Protein AF-A0A2N2GVB6-F1 (afdb_monomer_lite)

Sequence (73 aa):
MVPLKDYRGALPGLTPQQVLEWSVLDTFDALSPEHDHPQYLTTMKKWCEEAGLVDIDVQRGGNGIEVRARTRG

pLDDT: mean 89.53, std 7.39, range [61.34, 97.38]

Structure (mmCIF, N/CA/C/O backbone):
data_AF-A0A2N2GVB6-F1
#
_entry.id   AF-A0A2N2GVB6-F1
#
loop_
_atom_site.group_PDB
_atom_site.id
_atom_site.type_symbol
_atom_site.label_atom_id
_atom_site.label_alt_id
_atom_site.label_comp_id
_atom_site.label_asym_id
_atom_site.label_entity_id
_atom_site.label_seq_id
_atom_site.pdbx_PDB_ins_code
_atom_site.Cartn_x
_atom_site.Cartn_y
_atom_site.Cartn_z
_atom_site.occupancy
_atom_site.B_iso_or_equiv
_atom_site.auth_seq_id
_atom_site.auth_comp_id
_atom_site.auth_asym_id
_atom_site.auth_atom_id
_atom_site.pdbx_PDB_model_num
ATOM 1 N N . MET A 1 1 ? 13.424 -3.647 -3.722 1.00 61.34 1 MET A N 1
ATOM 2 C CA . MET A 1 1 ? 12.354 -4.435 -4.367 1.00 61.34 1 MET A CA 1
ATOM 3 C C . MET A 1 1 ? 12.847 -4.824 -5.749 1.00 61.34 1 MET A C 1
ATOM 5 O O . MET A 1 1 ? 13.399 -3.963 -6.421 1.00 61.34 1 MET A O 1
ATOM 9 N N . VAL A 1 2 ? 12.718 -6.092 -6.136 1.00 70.12 2 VAL A N 1
ATOM 10 C CA . VAL A 1 2 ? 12.993 -6.553 -7.506 1.00 70.12 2 VAL A CA 1
ATOM 11 C C . VAL A 1 2 ? 11.634 -6.908 -8.112 1.00 70.12 2 VAL A C 1
ATOM 13 O O . VAL A 1 2 ? 10.959 -7.759 -7.532 1.00 70.12 2 VAL A O 1
ATOM 16 N N . PRO A 1 3 ? 11.179 -6.228 -9.177 1.00 72.69 3 PRO A N 1
ATOM 17 C CA . PRO A 1 3 ? 9.892 -6.531 -9.790 1.00 72.69 3 PRO A CA 1
ATOM 18 C C . PRO A 1 3 ? 9.941 -7.902 -10.480 1.00 72.69 3 PRO A C 1
ATOM 20 O O . PRO A 1 3 ? 10.955 -8.264 -11.075 1.00 72.69 3 PRO A O 1
ATOM 23 N N . LEU A 1 4 ? 8.852 -8.669 -10.387 1.00 78.00 4 LEU A N 1
ATOM 24 C CA . LEU A 1 4 ? 8.716 -9.965 -11.061 1.00 78.00 4 LEU A CA 1
ATOM 25 C C . LEU A 1 4 ? 8.594 -9.778 -12.578 1.00 78.00 4 LEU A C 1
ATOM 27 O O . LEU A 1 4 ? 9.103 -10.587 -13.352 1.00 78.00 4 LEU A O 1
ATOM 31 N N . LYS A 1 5 ? 7.924 -8.702 -12.996 1.00 81.00 5 LYS A N 1
ATOM 32 C CA . LYS A 1 5 ? 7.857 -8.283 -14.394 1.00 81.00 5 LYS A CA 1
ATOM 33 C C . LYS A 1 5 ? 9.007 -7.330 -14.682 1.00 81.00 5 LYS A C 1
ATOM 35 O O . LYS A 1 5 ? 9.075 -6.261 -14.091 1.00 81.00 5 LYS A O 1
ATOM 40 N N . ASP A 1 6 ? 9.907 -7.732 -15.574 1.00 83.00 6 ASP A N 1
ATOM 41 C CA . ASP A 1 6 ? 11.081 -6.955 -15.970 1.00 83.00 6 ASP A CA 1
ATOM 42 C C . ASP A 1 6 ? 10.989 -6.577 -17.447 1.00 83.00 6 ASP A C 1
ATOM 44 O O . ASP A 1 6 ? 10.950 -7.439 -18.326 1.00 83.00 6 ASP A O 1
ATOM 48 N N . TYR A 1 7 ? 10.965 -5.273 -17.709 1.00 84.50 7 TYR A N 1
ATOM 49 C CA . TYR A 1 7 ? 10.790 -4.715 -19.047 1.00 84.50 7 TYR A CA 1
ATOM 50 C C . TYR A 1 7 ? 12.058 -4.083 -19.630 1.00 84.50 7 TYR A C 1
ATOM 52 O O . TYR A 1 7 ? 11.994 -3.360 -20.632 1.00 84.50 7 TYR A O 1
ATOM 60 N N . ARG A 1 8 ? 13.231 -4.328 -19.033 1.00 83.12 8 ARG A N 1
ATOM 61 C CA . ARG A 1 8 ? 14.501 -3.797 -19.549 1.00 83.12 8 ARG A CA 1
ATOM 62 C C . ARG A 1 8 ? 14.727 -4.236 -20.998 1.00 83.12 8 ARG A C 1
ATOM 64 O O . ARG A 1 8 ? 14.814 -5.419 -21.301 1.00 83.12 8 ARG A O 1
ATOM 71 N N . GLY A 1 9 ? 14.824 -3.256 -21.897 1.00 83.12 9 GLY A N 1
ATOM 72 C CA . GLY A 1 9 ? 15.007 -3.477 -23.336 1.00 83.12 9 GLY A CA 1
ATOM 73 C C . GLY A 1 9 ? 1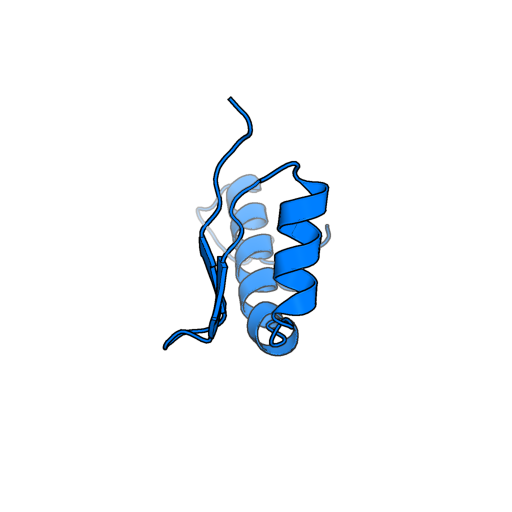3.744 -3.891 -24.103 1.00 83.12 9 GLY A C 1
ATOM 74 O O . GLY A 1 9 ? 13.803 -3.979 -25.325 1.00 83.12 9 GLY A O 1
ATOM 75 N N . ALA A 1 10 ? 12.610 -4.101 -23.426 1.00 86.19 10 ALA A N 1
ATOM 76 C CA . ALA A 1 10 ? 11.349 -4.513 -24.047 1.00 86.19 10 ALA A CA 1
ATOM 77 C C . ALA A 1 10 ? 10.418 -3.334 -24.395 1.00 86.19 10 ALA A C 1
ATOM 79 O O . ALA A 1 10 ? 9.569 -3.469 -25.273 1.00 86.19 10 ALA A O 1
ATOM 80 N N . LEU A 1 11 ? 10.578 -2.180 -23.730 1.00 87.19 11 LEU A N 1
ATOM 81 C CA . LEU A 1 11 ? 9.737 -0.988 -23.912 1.00 87.19 11 LEU A CA 1
ATOM 82 C C . LEU A 1 11 ? 10.543 0.176 -24.524 1.00 87.19 11 LEU A C 1
ATOM 84 O O . LEU A 1 11 ? 11.146 0.963 -23.787 1.00 87.19 11 LEU A O 1
ATOM 88 N N . PRO A 1 12 ? 10.599 0.295 -25.866 1.00 85.12 12 PRO A N 1
ATOM 89 C CA . PRO A 1 12 ? 11.304 1.392 -26.521 1.00 85.12 12 PRO A CA 1
ATOM 90 C C . PRO A 1 12 ? 10.608 2.734 -26.255 1.00 85.12 12 PRO A C 1
ATOM 92 O O . PRO A 1 12 ? 9.384 2.820 -26.217 1.00 85.12 12 PRO A O 1
ATOM 95 N N . GLY A 1 13 ? 11.397 3.798 -26.094 1.00 90.25 13 GLY A N 1
ATOM 96 C CA . GLY A 1 13 ? 10.888 5.154 -25.848 1.00 90.25 13 GLY A CA 1
ATOM 97 C C . GLY A 1 13 ? 10.640 5.498 -24.375 1.00 90.25 13 GLY A C 1
ATOM 98 O O . GLY A 1 13 ? 10.373 6.660 -24.079 1.00 90.25 13 GLY A O 1
ATOM 99 N N . LEU A 1 14 ? 10.788 4.540 -23.453 1.00 91.81 14 LEU A N 1
ATOM 100 C CA . LEU A 1 14 ? 10.784 4.806 -22.014 1.00 91.81 14 LEU A CA 1
ATOM 101 C C . LEU A 1 14 ? 12.203 4.985 -21.473 1.00 91.81 14 LEU A C 1
ATOM 103 O O . LEU A 1 14 ? 13.144 4.287 -21.858 1.00 91.81 14 LEU A O 1
ATOM 107 N N . THR A 1 15 ? 12.349 5.916 -20.536 1.00 94.25 15 THR A N 1
ATOM 108 C CA . THR A 1 15 ? 13.577 6.046 -19.747 1.00 94.25 15 THR A CA 1
ATOM 109 C C . THR A 1 15 ? 13.745 4.844 -18.808 1.00 94.25 15 THR A C 1
ATOM 111 O O . THR A 1 15 ? 12.753 4.220 -18.424 1.00 94.25 15 THR A O 1
ATOM 114 N N . PRO A 1 16 ? 14.974 4.535 -18.352 1.00 91.50 16 PRO A N 1
ATOM 115 C CA . PRO A 1 16 ? 15.194 3.464 -17.378 1.00 91.50 16 PRO A CA 1
ATOM 116 C C . PRO A 1 16 ? 14.350 3.602 -16.101 1.00 91.50 16 PRO A C 1
ATOM 118 O O . PRO A 1 16 ? 13.903 2.600 -15.550 1.00 91.50 16 PRO A O 1
ATOM 121 N N . GLN A 1 17 ? 14.096 4.838 -15.657 1.00 93.31 17 GLN A N 1
ATOM 122 C CA . GLN A 1 17 ? 13.255 5.117 -14.494 1.00 93.31 17 GLN A CA 1
ATOM 123 C C . GLN A 1 17 ? 11.790 4.734 -14.743 1.00 93.31 17 GLN A C 1
ATOM 125 O O . GLN A 1 17 ? 11.195 4.039 -13.927 1.00 93.31 17 GLN A O 1
ATOM 130 N N . GLN A 1 18 ? 11.228 5.111 -15.893 1.00 94.06 18 GLN A N 1
ATOM 131 C CA . GLN A 1 18 ? 9.857 4.739 -16.259 1.00 94.06 18 GLN A CA 1
ATOM 132 C C . GLN A 1 18 ? 9.707 3.224 -16.426 1.00 94.06 18 GLN A C 1
ATOM 134 O O . GLN A 1 18 ? 8.714 2.650 -15.988 1.00 94.06 18 GLN A O 1
ATOM 139 N N . VAL A 1 19 ? 10.715 2.557 -17.000 1.00 93.56 19 VAL A N 1
ATOM 140 C CA . VAL A 1 19 ? 10.749 1.089 -17.090 1.00 93.56 19 VAL A CA 1
ATOM 141 C C . VAL A 1 19 ? 10.684 0.461 -15.696 1.00 93.56 19 VAL A C 1
ATOM 143 O O . VAL A 1 19 ? 9.944 -0.502 -15.505 1.00 93.56 19 VAL A O 1
ATOM 146 N N . LEU A 1 20 ? 11.409 1.007 -14.713 1.00 91.81 20 LEU A N 1
ATOM 147 C CA . LEU A 1 20 ? 11.361 0.533 -13.329 1.00 91.81 20 LEU A CA 1
ATOM 148 C C . LEU A 1 20 ? 9.987 0.772 -12.687 1.00 91.81 20 LEU A C 1
ATOM 150 O O . LEU A 1 20 ? 9.434 -0.150 -12.092 1.00 91.81 20 LEU A O 1
ATOM 154 N N . GLU A 1 21 ? 9.431 1.974 -12.819 1.00 93.44 21 GLU A N 1
ATOM 155 C CA . GLU A 1 21 ? 8.113 2.329 -12.273 1.00 93.44 21 GLU A CA 1
ATOM 156 C C . GLU A 1 21 ? 7.016 1.401 -12.802 1.00 93.44 21 GLU A C 1
ATOM 158 O O . GLU A 1 21 ? 6.232 0.861 -12.024 1.00 93.44 21 GLU A O 1
ATOM 163 N N . TRP A 1 22 ? 7.011 1.144 -14.110 1.00 94.06 22 TRP A N 1
ATOM 164 C CA . TRP A 1 22 ? 6.044 0.250 -14.748 1.00 94.06 22 TRP A CA 1
ATOM 165 C C . TRP A 1 22 ? 6.248 -1.203 -14.327 1.00 94.06 22 TRP A C 1
ATOM 167 O O . TRP A 1 22 ? 5.288 -1.902 -14.023 1.00 94.06 22 TRP A O 1
ATOM 177 N N . SER A 1 23 ? 7.503 -1.648 -14.241 1.00 93.44 23 SER A N 1
ATOM 178 C CA . SER A 1 23 ? 7.845 -2.988 -13.752 1.00 93.44 23 SER A CA 1
ATOM 179 C C . SER A 1 23 ? 7.319 -3.217 -12.326 1.00 93.44 23 SER A C 1
ATOM 181 O O . SER A 1 23 ? 6.800 -4.291 -12.013 1.00 93.44 23 SER A O 1
ATOM 183 N N . VAL A 1 24 ? 7.417 -2.205 -11.455 1.00 92.25 24 VAL A N 1
ATOM 184 C CA . VAL A 1 24 ? 6.886 -2.249 -10.084 1.00 92.25 24 VAL A CA 1
ATOM 185 C C . VAL A 1 24 ? 5.358 -2.278 -10.077 1.00 92.25 24 VAL A C 1
ATOM 187 O O . VAL A 1 24 ? 4.794 -3.153 -9.420 1.00 92.25 24 VAL A O 1
ATOM 190 N N . LEU A 1 25 ? 4.697 -1.377 -10.813 1.00 93.38 25 LEU A N 1
ATOM 191 C CA . LEU A 1 25 ? 3.231 -1.311 -10.885 1.00 93.38 25 LEU A CA 1
ATOM 192 C C . LEU A 1 25 ? 2.633 -2.614 -11.411 1.00 93.38 25 LEU A C 1
ATOM 194 O O . LEU A 1 25 ? 1.772 -3.202 -10.767 1.00 93.38 25 LEU A O 1
ATOM 198 N N . ASP A 1 26 ? 3.167 -3.143 -12.506 1.00 91.88 26 ASP A N 1
ATOM 199 C CA . ASP A 1 26 ? 2.635 -4.369 -13.088 1.00 91.88 26 ASP A CA 1
ATOM 200 C C . ASP A 1 26 ? 2.915 -5.605 -12.224 1.00 91.88 26 ASP A C 1
ATOM 202 O O . ASP A 1 26 ? 2.178 -6.593 -12.302 1.00 91.88 26 ASP A O 1
ATOM 206 N N . THR A 1 27 ? 4.004 -5.589 -11.445 1.00 91.06 27 THR A N 1
ATOM 207 C CA . THR A 1 27 ? 4.283 -6.633 -10.448 1.00 91.06 27 THR A CA 1
ATOM 208 C C . THR A 1 27 ? 3.268 -6.563 -9.316 1.00 91.06 27 THR A C 1
ATOM 210 O O . THR A 1 27 ? 2.768 -7.601 -8.888 1.00 91.06 27 THR A O 1
ATOM 213 N N . PHE A 1 28 ? 2.944 -5.357 -8.850 1.00 89.94 28 PHE A N 1
ATOM 214 C CA . PHE A 1 28 ? 1.896 -5.154 -7.860 1.00 89.94 28 PHE A CA 1
ATOM 215 C C . PHE A 1 28 ? 0.542 -5.634 -8.391 1.00 89.94 28 PHE A C 1
ATOM 217 O O . PHE A 1 28 ? -0.088 -6.459 -7.741 1.00 89.94 28 PHE A O 1
ATOM 224 N N . ASP A 1 29 ? 0.137 -5.225 -9.593 1.00 91.38 29 ASP A N 1
ATOM 225 C CA . ASP A 1 29 ? -1.139 -5.632 -10.196 1.00 91.38 29 ASP A CA 1
ATOM 226 C C . ASP A 1 29 ? -1.235 -7.144 -10.427 1.00 91.38 29 ASP A C 1
ATOM 228 O O . ASP A 1 29 ? -2.308 -7.729 -10.309 1.00 91.38 29 ASP A O 1
ATOM 232 N N . ALA A 1 30 ? -0.114 -7.802 -10.736 1.00 90.25 30 ALA A N 1
ATOM 233 C CA . ALA A 1 30 ? -0.085 -9.252 -10.903 1.00 90.25 30 ALA A CA 1
ATOM 234 C C . ALA A 1 30 ? -0.292 -10.014 -9.583 1.00 90.25 30 ALA A C 1
ATOM 236 O O . ALA A 1 30 ? -0.802 -11.131 -9.609 1.00 90.25 30 ALA A O 1
ATOM 237 N N . LEU A 1 31 ? 0.122 -9.435 -8.452 1.00 89.56 31 LEU A N 1
ATOM 238 C CA . LEU A 1 31 ? 0.119 -10.093 -7.141 1.00 89.56 31 LEU A CA 1
ATOM 239 C C . LEU A 1 31 ? -0.998 -9.599 -6.216 1.00 89.56 31 LEU A C 1
ATOM 241 O O . LEU A 1 31 ? -1.347 -10.285 -5.255 1.00 89.56 31 LEU A O 1
ATOM 245 N N . SER A 1 32 ? -1.571 -8.427 -6.487 1.00 88.25 32 SER A N 1
ATOM 246 C CA . SER A 1 32 ? -2.601 -7.832 -5.642 1.00 88.25 32 SER A CA 1
ATOM 247 C C . SER A 1 32 ? -3.827 -8.733 -5.470 1.00 88.25 32 SER A C 1
ATOM 249 O O . SER A 1 32 ? -4.253 -8.846 -4.328 1.00 88.25 32 SER A O 1
ATOM 251 N N . PRO A 1 33 ? -4.345 -9.482 -6.469 1.00 86.19 33 PRO A N 1
ATOM 252 C CA . PRO A 1 33 ? -5.519 -10.331 -6.249 1.00 86.19 33 PRO A CA 1
ATOM 253 C C . PRO A 1 33 ? -5.255 -11.507 -5.302 1.00 86.19 33 PRO A C 1
ATOM 255 O O . PRO A 1 33 ? -6.152 -11.925 -4.574 1.00 86.19 33 PRO A O 1
ATOM 258 N N . GLU A 1 34 ? -4.035 -12.055 -5.309 1.00 87.50 34 GLU A N 1
ATOM 259 C CA . GLU A 1 34 ? -3.655 -13.148 -4.408 1.00 87.50 34 GLU A CA 1
ATOM 260 C C . GLU A 1 34 ? -3.500 -12.651 -2.970 1.00 87.50 34 GLU A C 1
ATOM 262 O O . GLU A 1 34 ? -3.830 -13.377 -2.037 1.00 87.50 34 GLU A O 1
ATOM 267 N N . HIS A 1 35 ? -3.032 -11.413 -2.796 1.00 84.31 35 HIS A N 1
ATOM 268 C CA . HIS A 1 35 ? -2.747 -10.828 -1.488 1.00 84.31 35 HIS A CA 1
ATOM 269 C C . HIS A 1 35 ? -3.820 -9.870 -0.963 1.00 84.31 35 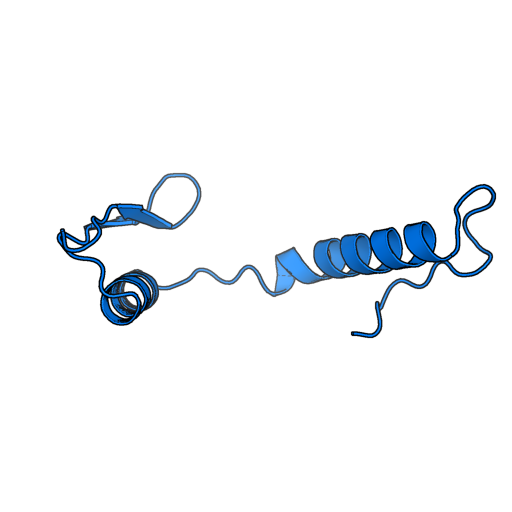HIS A C 1
ATOM 271 O O . HIS A 1 35 ? -3.708 -9.408 0.177 1.00 84.31 35 HIS A O 1
ATOM 277 N N . ASP A 1 36 ? -4.870 -9.594 -1.739 1.00 79.50 36 ASP A N 1
ATOM 278 C CA . ASP A 1 36 ? -6.044 -8.825 -1.319 1.00 79.50 36 ASP A CA 1
ATOM 279 C C . ASP A 1 36 ? -6.951 -9.691 -0.434 1.00 79.50 36 ASP A C 1
ATOM 281 O O . ASP A 1 36 ? -8.072 -10.085 -0.763 1.00 79.50 36 ASP A O 1
ATOM 285 N N . HIS A 1 37 ? -6.396 -10.077 0.712 1.00 79.56 37 HIS A N 1
ATOM 286 C CA . HIS A 1 37 ? -7.084 -10.893 1.688 1.00 79.56 37 HIS A CA 1
ATOM 287 C C . HIS A 1 37 ? -8.060 -10.030 2.491 1.00 79.56 37 HIS A C 1
ATOM 289 O O . HIS A 1 37 ? -7.654 -8.990 3.031 1.00 79.56 37 HIS A O 1
ATOM 295 N N . PRO A 1 38 ? -9.312 -10.494 2.682 1.00 73.50 38 PRO A N 1
ATOM 296 C CA . PRO A 1 38 ? -10.266 -9.817 3.541 1.00 73.50 38 PRO A CA 1
ATOM 297 C C . PRO A 1 38 ? -9.672 -9.602 4.929 1.00 73.50 38 PRO A C 1
ATOM 299 O O . PRO A 1 38 ? -9.367 -10.548 5.657 1.00 73.50 38 PRO A O 1
ATOM 302 N N . GLN A 1 39 ? -9.524 -8.341 5.309 1.00 81.94 39 GLN A N 1
ATOM 303 C CA . GLN A 1 39 ? -9.099 -7.995 6.655 1.00 81.94 39 GLN A CA 1
ATOM 304 C C . GLN A 1 39 ? -10.255 -8.220 7.636 1.00 81.94 39 GLN A C 1
ATOM 306 O O . GLN A 1 39 ? -11.432 -8.244 7.260 1.00 81.94 39 GLN A O 1
ATOM 311 N N . TYR A 1 40 ? -9.937 -8.408 8.914 1.00 90.56 40 TYR A N 1
ATOM 312 C CA . TYR A 1 40 ? -10.951 -8.494 9.962 1.00 90.56 40 TYR A CA 1
ATOM 313 C C . TYR A 1 40 ? -11.281 -7.096 10.489 1.00 90.56 40 TYR A C 1
ATOM 315 O O . TYR A 1 40 ? -10.401 -6.242 10.604 1.00 90.56 40 TYR A O 1
ATOM 323 N N . LEU A 1 41 ? -12.541 -6.873 10.878 1.00 93.62 41 LEU A N 1
ATOM 324 C CA . LEU A 1 41 ? -12.964 -5.613 11.510 1.00 93.62 41 LEU A CA 1
ATOM 325 C C . LEU A 1 41 ? -12.121 -5.306 12.759 1.00 93.62 41 LEU A C 1
ATOM 327 O O . LEU A 1 41 ? -11.780 -4.159 13.024 1.00 93.62 41 LEU A O 1
ATOM 331 N N . THR A 1 42 ? -11.736 -6.347 13.500 1.00 94.00 42 THR A N 1
ATOM 332 C CA . THR A 1 42 ? -10.863 -6.248 14.674 1.00 94.00 42 THR A CA 1
ATOM 333 C C . THR A 1 42 ? -9.456 -5.776 14.321 1.00 94.00 42 THR A C 1
ATOM 335 O O . THR A 1 42 ? -8.911 -4.947 15.043 1.00 94.00 42 THR A O 1
ATOM 338 N N . THR A 1 43 ? -8.884 -6.245 13.206 1.00 94.44 43 THR A N 1
ATOM 339 C CA . THR A 1 43 ? -7.582 -5.775 12.706 1.00 94.44 43 THR A CA 1
ATOM 340 C C . THR A 1 43 ? -7.640 -4.286 12.380 1.00 94.44 43 THR A C 1
ATOM 342 O O . THR A 1 43 ? -6.792 -3.527 12.838 1.00 94.44 43 THR A O 1
ATOM 345 N N . MET A 1 44 ? -8.682 -3.856 11.664 1.00 94.38 44 MET A N 1
ATOM 346 C CA . MET A 1 44 ? -8.865 -2.447 11.302 1.00 94.38 44 MET A CA 1
ATOM 347 C C . MET A 1 44 ? -9.046 -1.557 12.529 1.00 94.38 44 MET A C 1
ATOM 349 O O . MET A 1 44 ? -8.396 -0.521 12.643 1.00 94.38 44 MET A O 1
ATOM 353 N N . LYS A 1 45 ? -9.864 -1.995 13.492 1.00 95.19 45 LYS A N 1
ATOM 354 C CA . LYS A 1 45 ? -10.038 -1.281 14.759 1.00 95.19 45 LYS A CA 1
ATOM 355 C C . LYS A 1 45 ? -8.712 -1.131 15.508 1.00 95.19 45 LYS A C 1
ATOM 357 O O . LYS A 1 45 ? -8.388 -0.028 15.937 1.00 95.19 45 LYS A O 1
ATOM 362 N N . LYS A 1 46 ? -7.934 -2.213 15.608 1.00 95.88 46 LYS A N 1
ATOM 363 C CA . LYS A 1 46 ? -6.621 -2.210 16.263 1.00 95.88 46 LYS A CA 1
ATOM 364 C C . LYS A 1 46 ? -5.666 -1.204 15.613 1.00 95.88 46 LYS A C 1
ATOM 366 O O . LYS A 1 46 ? -5.035 -0.435 16.326 1.00 95.88 46 LYS A O 1
ATOM 371 N N . TRP A 1 47 ? -5.582 -1.165 14.283 1.00 95.69 47 TRP A N 1
ATOM 372 C CA . TRP A 1 47 ? -4.728 -0.194 13.588 1.00 95.69 47 TRP A CA 1
ATOM 373 C C . TRP A 1 47 ? -5.139 1.253 13.860 1.00 95.69 47 TRP A C 1
ATOM 375 O O . TRP A 1 47 ? -4.278 2.114 14.024 1.00 95.69 47 TRP A O 1
ATOM 385 N N . CYS A 1 48 ? -6.440 1.534 13.959 1.00 96.06 48 CYS A N 1
ATOM 386 C CA . CYS A 1 48 ? -6.911 2.865 14.336 1.00 96.06 48 CYS A CA 1
ATOM 387 C C . CYS A 1 48 ? -6.534 3.237 15.775 1.00 96.06 48 CYS A C 1
ATOM 389 O O . CYS A 1 48 ? -6.122 4.370 16.017 1.00 96.06 48 CYS A O 1
ATOM 391 N N . GLU A 1 49 ? -6.632 2.293 16.712 1.00 96.00 49 GLU A N 1
ATOM 392 C CA . GLU A 1 49 ? -6.194 2.487 18.100 1.00 96.00 49 GLU A CA 1
ATOM 393 C C . GLU A 1 49 ? -4.677 2.735 18.179 1.00 96.00 49 GLU A C 1
ATOM 395 O O . GLU A 1 49 ? -4.241 3.676 18.843 1.00 96.00 49 GLU A O 1
ATOM 400 N N . GLU A 1 50 ? -3.871 1.950 17.455 1.00 97.31 50 GLU A N 1
ATOM 401 C CA . GLU A 1 50 ? -2.407 2.102 17.371 1.00 97.31 50 GLU A CA 1
ATOM 402 C C . GLU A 1 50 ? -1.988 3.435 16.733 1.00 97.31 50 GLU A C 1
ATOM 404 O O . GLU A 1 50 ? -0.983 4.023 17.128 1.00 97.31 50 GLU A O 1
ATOM 409 N N . ALA A 1 51 ? -2.785 3.952 15.795 1.00 95.94 51 ALA A N 1
ATOM 410 C CA . ALA A 1 51 ? -2.596 5.269 15.193 1.00 95.94 51 ALA A CA 1
ATOM 411 C C . ALA A 1 51 ? -3.052 6.438 16.095 1.00 95.94 51 ALA A C 1
ATOM 413 O O . ALA A 1 51 ? -2.957 7.597 15.691 1.00 95.94 51 ALA A O 1
ATOM 414 N N . GLY A 1 52 ? -3.559 6.165 17.304 1.00 96.62 52 GLY A N 1
ATOM 415 C CA . GLY A 1 52 ? -4.026 7.189 18.244 1.00 96.62 52 GLY A CA 1
ATOM 416 C C . GLY A 1 52 ? -5.358 7.838 17.857 1.00 96.62 52 GLY A C 1
ATOM 417 O O . GLY A 1 52 ? -5.684 8.920 18.358 1.00 96.62 52 GLY A O 1
ATOM 418 N N . LEU A 1 53 ? -6.124 7.199 16.969 1.00 97.19 53 LEU A N 1
ATOM 419 C CA . LEU A 1 53 ? -7.453 7.661 16.588 1.00 97.19 53 LEU A CA 1
ATOM 420 C C . LEU A 1 53 ? -8.470 7.348 17.695 1.00 97.19 53 LEU A C 1
ATOM 422 O O . LEU A 1 53 ? -8.312 6.425 18.493 1.00 97.19 53 LEU A O 1
ATOM 426 N N . VAL A 1 54 ? -9.533 8.142 17.745 1.00 96.19 54 VAL A N 1
ATOM 427 C CA . VAL A 1 54 ? -10.643 8.030 18.698 1.00 96.19 54 VAL A CA 1
ATOM 428 C C . VAL A 1 54 ? -11.976 7.985 17.958 1.00 96.19 54 VAL A C 1
ATOM 430 O O . VAL A 1 54 ? -12.031 8.253 16.759 1.00 96.19 54 VAL A O 1
ATOM 433 N N . ASP A 1 55 ? -13.048 7.630 18.671 1.00 96.75 55 ASP A N 1
ATOM 434 C CA . ASP A 1 55 ? -14.401 7.494 18.109 1.00 96.75 55 ASP A CA 1
ATOM 435 C C . ASP A 1 55 ? -14.438 6.569 16.880 1.00 96.75 55 ASP A C 1
ATOM 437 O O . ASP A 1 55 ? -14.955 6.924 15.823 1.00 96.75 55 ASP A O 1
ATOM 441 N N . ILE A 1 56 ? -13.816 5.394 17.024 1.00 97.38 56 ILE A N 1
ATOM 442 C CA . ILE A 1 56 ? -13.582 4.443 15.935 1.00 97.38 56 ILE A CA 1
ATOM 443 C C . ILE A 1 56 ? -14.842 3.605 15.681 1.00 97.38 56 ILE A C 1
ATOM 445 O O . ILE A 1 56 ? -15.259 2.824 16.540 1.00 97.38 56 ILE A O 1
ATOM 449 N N . ASP A 1 57 ? 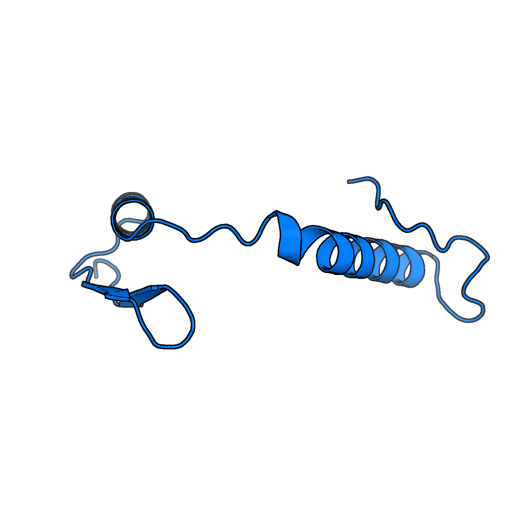-15.383 3.715 14.472 1.00 96.94 57 ASP 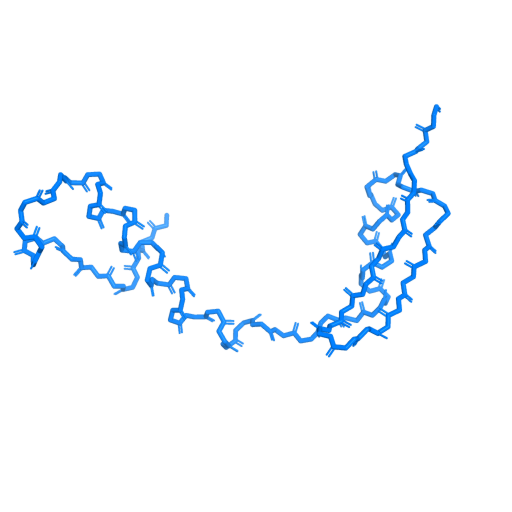A N 1
ATOM 450 C CA . ASP A 1 57 ? -16.453 2.888 13.918 1.00 96.94 57 ASP A CA 1
ATOM 451 C C . ASP A 1 57 ? -15.919 2.072 12.732 1.00 96.94 57 ASP A C 1
ATOM 453 O O . ASP A 1 57 ? -15.292 2.616 11.818 1.00 96.94 57 ASP A O 1
ATOM 457 N N . VAL A 1 58 ? -16.135 0.756 12.767 1.00 95.94 58 VAL A N 1
ATOM 458 C CA . VAL A 1 58 ? -15.631 -0.189 11.762 1.00 95.94 58 VAL A CA 1
ATOM 459 C C . VAL A 1 58 ? -16.758 -1.118 11.344 1.00 95.94 58 VAL A C 1
ATOM 461 O O . VAL A 1 58 ? -17.283 -1.877 12.162 1.00 95.94 58 VAL A O 1
ATOM 464 N N . GLN A 1 59 ? -17.083 -1.115 10.055 1.00 94.88 59 GLN A N 1
ATOM 465 C CA . GLN A 1 59 ? -18.195 -1.887 9.503 1.00 94.88 59 GLN A CA 1
ATOM 466 C C . GLN A 1 59 ? -17.837 -2.536 8.165 1.00 94.88 59 GLN A C 1
ATOM 468 O O . GLN A 1 59 ? -16.931 -2.096 7.458 1.00 94.88 59 GLN A O 1
ATOM 473 N N . ARG A 1 60 ? -18.566 -3.595 7.794 1.00 92.56 60 ARG A N 1
ATOM 474 C CA . ARG A 1 60 ? -18.505 -4.145 6.432 1.00 92.56 60 ARG A CA 1
ATOM 475 C C . ARG A 1 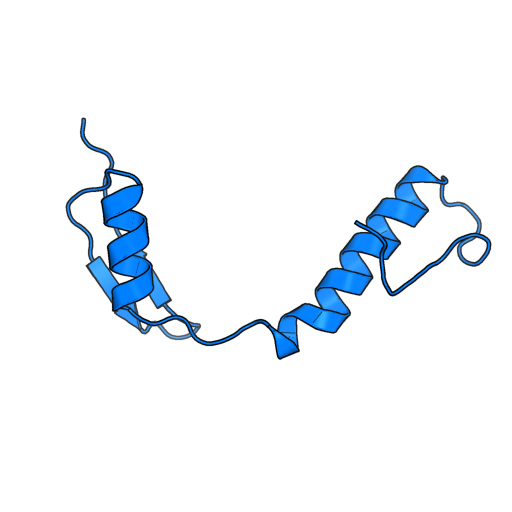60 ? -19.402 -3.304 5.520 1.00 92.56 60 ARG A C 1
ATOM 477 O O . ARG A 1 60 ? -20.599 -3.214 5.777 1.00 92.56 60 ARG A O 1
ATOM 484 N N . GLY A 1 61 ? -18.819 -2.705 4.487 1.00 88.25 61 GLY A N 1
ATOM 485 C CA . GLY A 1 61 ? -19.514 -1.983 3.420 1.00 88.25 61 GLY A CA 1
ATOM 486 C C . GLY A 1 61 ? -19.666 -2.828 2.151 1.00 88.25 61 GLY A C 1
ATOM 487 O O . GLY A 1 61 ? -19.315 -4.008 2.124 1.00 88.25 61 GLY A O 1
ATOM 488 N N . GLY A 1 62 ? -20.165 -2.213 1.074 1.00 82.94 62 GLY A N 1
ATOM 489 C CA . GLY A 1 62 ? -20.402 -2.903 -0.204 1.00 82.94 62 GLY A CA 1
ATOM 490 C C . GLY A 1 62 ? -19.131 -3.393 -0.911 1.00 82.94 62 GLY A C 1
ATOM 491 O O . GLY A 1 62 ? -19.186 -4.385 -1.627 1.00 82.94 62 GLY A O 1
ATOM 492 N N . ASN A 1 63 ? -17.989 -2.738 -0.664 1.00 84.31 63 ASN A N 1
ATOM 493 C CA . ASN A 1 63 ? -16.705 -3.012 -1.325 1.00 84.31 63 ASN A CA 1
ATOM 494 C C . ASN A 1 63 ? -15.570 -3.353 -0.337 1.00 84.31 63 ASN A C 1
ATOM 496 O O . ASN A 1 63 ? -14.403 -3.165 -0.663 1.00 84.31 63 ASN A O 1
ATOM 500 N N . GLY A 1 64 ? -15.881 -3.797 0.886 1.00 88.31 64 GLY A N 1
ATOM 501 C CA . GLY A 1 64 ? -14.858 -4.154 1.877 1.00 88.31 64 GLY A CA 1
ATOM 502 C C . GLY A 1 64 ? -15.170 -3.661 3.284 1.00 88.31 64 GLY A C 1
ATOM 503 O O . GLY A 1 64 ? -16.312 -3.732 3.736 1.00 88.31 64 GLY A O 1
ATOM 504 N N . ILE A 1 65 ? -14.145 -3.204 4.005 1.00 92.62 65 ILE A N 1
ATOM 505 C CA . ILE A 1 65 ? -14.293 -2.623 5.344 1.00 92.62 65 ILE A CA 1
ATOM 506 C C . ILE A 1 65 ? -14.226 -1.105 5.245 1.00 92.62 65 ILE A C 1
ATOM 508 O O . ILE A 1 65 ? -13.290 -0.554 4.673 1.00 92.62 65 ILE A O 1
ATOM 512 N N . GLU A 1 66 ? -15.203 -0.439 5.846 1.00 94.31 66 GLU A N 1
ATOM 513 C CA . GLU A 1 66 ? -15.215 1.007 6.025 1.00 94.31 66 GLU A CA 1
ATOM 514 C C . GLU A 1 66 ?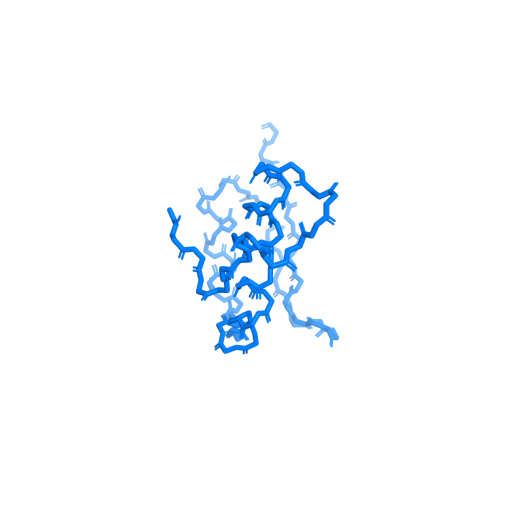 -14.824 1.337 7.464 1.00 94.31 66 GLU A C 1
ATOM 516 O O . GLU A 1 66 ? -15.351 0.739 8.408 1.00 94.31 66 GLU A O 1
ATOM 521 N N . VAL A 1 67 ? -13.919 2.303 7.627 1.00 95.12 67 VAL A N 1
ATOM 522 C CA . VAL A 1 67 ? -13.498 2.808 8.936 1.00 95.12 67 VAL A CA 1
ATOM 523 C C . VAL A 1 67 ? -13.758 4.305 9.019 1.00 95.12 67 VAL A C 1
ATOM 525 O O . VAL A 1 67 ? -13.395 5.057 8.114 1.00 95.12 67 VAL A O 1
ATOM 528 N N . ARG A 1 68 ? -14.373 4.747 10.116 1.00 96.44 68 ARG A N 1
ATOM 529 C CA . ARG A 1 68 ? -14.590 6.159 10.451 1.00 96.44 68 ARG A CA 1
ATOM 530 C C . ARG A 1 68 ? -13.993 6.412 11.830 1.00 96.44 68 ARG A C 1
ATOM 532 O O . ARG A 1 68 ? -14.314 5.695 12.769 1.00 96.44 68 ARG A O 1
ATOM 539 N N . ALA A 1 69 ? -13.111 7.398 11.954 1.00 97.00 69 ALA A N 1
ATOM 540 C CA . ALA A 1 69 ? -12.463 7.744 13.219 1.00 97.00 69 ALA A CA 1
ATOM 541 C C . ALA A 1 69 ? -11.994 9.208 13.213 1.00 97.00 69 ALA A C 1
ATOM 543 O O . ALA A 1 69 ? -11.946 9.847 12.158 1.00 97.00 69 ALA A O 1
ATOM 544 N N . ARG A 1 70 ? -11.642 9.746 14.384 1.00 96.31 70 ARG A N 1
ATOM 545 C CA . ARG A 1 70 ? -11.138 11.117 14.570 1.00 96.31 70 ARG A CA 1
ATOM 546 C C . ARG A 1 70 ? -9.726 11.116 15.145 1.00 96.31 70 ARG A C 1
ATOM 548 O O . ARG A 1 70 ? -9.359 10.213 15.888 1.00 96.31 70 ARG A O 1
ATOM 555 N N . THR A 1 71 ? -8.938 12.145 14.852 1.00 93.75 71 THR A N 1
ATOM 556 C CA . THR A 1 71 ? -7.691 12.407 15.585 1.00 93.75 71 THR A CA 1
ATOM 557 C C . THR A 1 71 ? -8.016 12.988 16.959 1.00 93.75 71 THR A C 1
ATOM 559 O O . THR A 1 71 ? -8.979 13.747 17.094 1.00 93.75 71 THR A O 1
ATOM 562 N N . ARG A 1 72 ? -7.212 12.677 17.982 1.00 82.62 72 ARG A N 1
ATOM 563 C CA . ARG A 1 72 ? -7.252 13.454 19.229 1.00 82.62 72 ARG A CA 1
ATOM 564 C C . ARG A 1 72 ? -6.866 14.903 18.914 1.00 82.62 72 ARG A C 1
ATOM 566 O O . ARG A 1 72 ? -5.833 15.123 18.285 1.00 82.62 72 ARG A O 1
ATOM 573 N N . GLY A 1 73 ? -7.746 15.837 19.272 1.00 73.00 73 GLY A N 1
ATOM 574 C CA . GLY A 1 73 ? -7.478 17.276 19.212 1.00 73.00 73 GLY A CA 1
ATOM 575 C C . GLY A 1 73 ? -6.536 17.740 20.310 1.00 73.00 73 GLY A C 1
ATOM 576 O O . GLY A 1 73 ? -6.314 16.959 21.266 1.00 73.00 73 GLY A O 1
#

Radius of gyration: 18.67 Å; chains: 1; bounding box: 36×30×46 Å

Foldseek 3Di:
DDQPQQCVVPDPPDDPVVSVVVSNVVSCVVCVVVVVDADDQVVVQVVCVVVQWAPWDWDQDPPGIDIDTHHDD

Secondary structure (DSSP, 8-state):
---SS--TTTSTT--HHHHHHHHHHHHHHHHHHHH-PPPPHHHHHHHHHHTTEEEEEEEEETTEEEEEEEE--